Protein AF-A0A5B7AET0-F1 (afdb_monomer_lite)

pLDDT: mean 77.49, std 19.87, range [36.09, 97.31]

Foldseek 3Di:
DDPVVVVVVQVVVQVVCVVVVHWDWDDDDQKIKTKHKLVPPDPVRQDDVNDIDIDIDIDGHDPVPPDDDPDDDPPDPPDPPDDDDDDDDDDDPPPPPDDDDPDPDDDPPDDDDD

Radius of gyration: 22.83 Å; chains: 1; bounding box: 31×53×62 Å

Sequence (114 aa):
SSDSERSENYAFLLGYIEMHDLVLRSYMDGVELLVLTSKLLHLDSQRWNEKYFLWGVFRRVKKDEAISKENRELTLFVCPSYVAHDSHDNGEDIEAVDMEIDMIGGEDVGRVDL

Secondary structure (DSSP, 8-state):
--HHHHHHHHHHHHHHHHHTT--EEEEETTEEEEEEEGGGS-GGGSEETTEE-EEEEEEEPPGGGSSS-S----------------------------------PPP-------

Organism: Davidia involucrata (NCBI:txid16924)

Structure (mmCIF, N/CA/C/O backbone):
data_AF-A0A5B7AET0-F1
#
_entry.id   AF-A0A5B7AET0-F1
#
loop_
_atom_site.group_PDB
_atom_site.id
_atom_site.type_symbol
_atom_site.label_atom_id
_atom_site.label_alt_id
_atom_site.label_comp_id
_atom_site.label_asym_id
_atom_site.label_entity_id
_atom_site.label_seq_id
_atom_site.pdbx_PDB_ins_code
_atom_site.Cartn_x
_atom_site.Cartn_y
_atom_site.Cartn_z
_atom_site.occupancy
_atom_site.B_iso_or_equiv
_atom_site.auth_seq_id
_atom_site.auth_comp_id
_atom_site.auth_asym_id
_atom_site.auth_atom_id
_atom_site.pdbx_PDB_model_num
ATOM 1 N N . SER A 1 1 ? 15.752 4.217 21.590 1.00 68.38 1 SER A N 1
ATOM 2 C CA . SER A 1 1 ? 14.382 4.134 21.067 1.00 68.38 1 SER A CA 1
ATOM 3 C C . SER A 1 1 ? 13.736 2.866 21.588 1.00 68.38 1 SER A C 1
ATOM 5 O O . SER A 1 1 ? 14.389 1.825 21.538 1.00 68.38 1 SER A O 1
ATOM 7 N N . SER A 1 2 ? 12.547 2.974 22.183 1.00 90.44 2 SER A N 1
ATOM 8 C CA . SER A 1 2 ? 11.800 1.836 22.742 1.00 90.44 2 SER A CA 1
ATOM 9 C C . SER A 1 2 ? 10.964 1.140 21.661 1.00 90.44 2 SER A C 1
ATOM 11 O O . SER A 1 2 ? 10.745 1.695 20.585 1.00 90.44 2 SER A O 1
ATOM 13 N N . ASP A 1 3 ? 10.493 -0.079 21.930 1.00 89.12 3 ASP A N 1
ATOM 14 C CA . ASP A 1 3 ? 9.660 -0.822 20.972 1.00 89.12 3 ASP A CA 1
ATOM 15 C C . ASP A 1 3 ? 8.306 -0.125 20.719 1.00 89.12 3 ASP A C 1
ATOM 17 O O . ASP A 1 3 ? 7.845 -0.037 19.582 1.00 89.12 3 ASP A O 1
ATOM 21 N N . SER A 1 4 ? 7.730 0.492 21.762 1.00 88.19 4 SER A N 1
ATOM 22 C CA . SER A 1 4 ? 6.511 1.315 21.654 1.00 88.19 4 SER A CA 1
ATOM 23 C C . SER A 1 4 ? 6.709 2.502 20.715 1.00 88.19 4 SER A C 1
ATOM 25 O O . SER A 1 4 ? 5.932 2.690 19.786 1.00 88.19 4 SER A O 1
ATOM 27 N N . GLU A 1 5 ? 7.798 3.254 20.894 1.00 91.25 5 GLU A N 1
ATOM 28 C CA . GLU A 1 5 ? 8.102 4.434 20.079 1.00 91.25 5 GLU A CA 1
ATOM 29 C C . GLU A 1 5 ? 8.266 4.063 18.595 1.00 91.25 5 GLU A C 1
ATOM 31 O O . GLU A 1 5 ? 7.768 4.755 17.708 1.00 91.25 5 GLU A O 1
ATOM 36 N N . ARG A 1 6 ? 8.926 2.935 18.299 1.00 90.38 6 ARG A N 1
ATOM 37 C CA . ARG A 1 6 ? 9.055 2.431 16.922 1.00 90.38 6 ARG A CA 1
ATOM 38 C C . ARG A 1 6 ? 7.706 2.041 16.327 1.00 90.38 6 ARG A C 1
ATOM 40 O O . ARG A 1 6 ? 7.446 2.372 15.172 1.00 90.38 6 ARG A O 1
ATOM 47 N N . SER A 1 7 ? 6.859 1.363 17.102 1.00 90.25 7 SER A N 1
ATOM 48 C CA . SER A 1 7 ? 5.512 0.978 16.672 1.00 90.25 7 SER A CA 1
ATOM 49 C C . SER A 1 7 ? 4.627 2.197 16.392 1.00 90.25 7 SER A C 1
ATOM 51 O O . SER A 1 7 ? 3.889 2.203 15.409 1.00 90.25 7 SER A O 1
ATOM 53 N N . GLU A 1 8 ? 4.706 3.234 17.224 1.00 94.25 8 GLU A N 1
ATOM 54 C CA . GLU A 1 8 ? 3.966 4.489 17.050 1.00 94.25 8 GLU A CA 1
ATOM 55 C C . GLU A 1 8 ? 4.427 5.242 15.799 1.00 94.25 8 GLU A C 1
ATOM 57 O O . GLU A 1 8 ? 3.605 5.616 14.961 1.00 94.25 8 GLU A O 1
ATOM 62 N N . ASN A 1 9 ? 5.742 5.382 15.612 1.00 95.69 9 ASN A N 1
ATOM 63 C CA . ASN A 1 9 ? 6.314 6.019 14.424 1.00 95.69 9 ASN A CA 1
ATOM 64 C C . ASN A 1 9 ? 5.950 5.269 13.138 1.00 95.69 9 ASN A C 1
ATOM 66 O O . ASN A 1 9 ? 5.647 5.883 12.115 1.00 95.69 9 ASN A O 1
ATOM 70 N N . TYR A 1 10 ? 5.952 3.938 13.189 1.00 95.25 10 TYR A N 1
ATOM 71 C CA . TYR A 1 10 ? 5.533 3.106 12.071 1.00 95.25 10 TYR A CA 1
ATOM 72 C C . TYR A 1 10 ? 4.049 3.298 11.737 1.00 95.25 10 TYR A C 1
ATOM 74 O O . TYR A 1 10 ? 3.702 3.486 10.571 1.00 95.25 10 TYR A O 1
ATOM 82 N N . ALA A 1 11 ? 3.176 3.287 12.748 1.00 94.81 11 ALA A N 1
ATOM 83 C CA . ALA A 1 11 ? 1.747 3.512 12.555 1.00 94.81 11 ALA A CA 1
ATOM 84 C C . ALA A 1 11 ? 1.472 4.905 11.969 1.00 94.81 11 ALA A C 1
ATOM 86 O O . ALA A 1 11 ? 0.659 5.034 11.052 1.00 94.81 11 ALA A O 1
ATOM 87 N N . PHE A 1 12 ? 2.193 5.924 12.445 1.00 96.44 12 PHE A N 1
ATOM 88 C CA . PHE A 1 12 ? 2.131 7.275 11.899 1.00 96.44 12 PHE A CA 1
ATOM 89 C C . PHE A 1 12 ? 2.552 7.312 10.427 1.00 96.44 12 PHE A C 1
ATOM 91 O O . PHE A 1 12 ? 1.813 7.837 9.599 1.00 96.44 12 PHE A O 1
ATOM 98 N N . LEU A 1 13 ? 3.696 6.714 10.080 1.00 96.50 13 LEU A N 1
ATOM 99 C CA . LEU A 1 13 ? 4.182 6.661 8.701 1.00 96.50 13 LEU A CA 1
ATOM 100 C C . LEU A 1 13 ? 3.185 5.957 7.772 1.00 96.50 13 LEU A C 1
ATOM 102 O O . LEU A 1 13 ? 2.876 6.469 6.699 1.00 96.50 13 LEU A O 1
ATOM 106 N N . LEU A 1 14 ? 2.670 4.798 8.186 1.00 96.44 14 LEU A N 1
ATOM 107 C CA . LEU A 1 14 ? 1.712 4.025 7.400 1.00 96.44 14 LEU A CA 1
ATOM 108 C C . LEU A 1 14 ? 0.425 4.825 7.145 1.00 96.44 14 LEU A C 1
ATOM 110 O O . LEU A 1 14 ? -0.038 4.883 6.006 1.00 96.44 14 LEU A O 1
ATOM 114 N N . GLY A 1 15 ? -0.109 5.482 8.180 1.00 96.00 15 GLY A N 1
ATOM 115 C CA . GLY A 1 15 ? -1.282 6.349 8.056 1.00 96.00 15 GLY A CA 1
ATOM 116 C C . GLY A 1 15 ? -1.022 7.591 7.202 1.00 96.00 15 GLY A C 1
ATOM 117 O O . GLY A 1 15 ? -1.882 7.982 6.420 1.00 96.00 15 GLY A O 1
ATOM 118 N N . TYR A 1 16 ? 0.171 8.182 7.297 1.00 96.81 16 TYR A N 1
ATOM 119 C CA . TYR A 1 16 ? 0.557 9.347 6.502 1.00 96.81 16 TYR A CA 1
ATOM 120 C C . TYR A 1 16 ? 0.637 9.021 5.007 1.00 96.81 16 TYR A C 1
ATOM 122 O O . TYR A 1 16 ? 0.107 9.765 4.184 1.00 96.81 16 TYR A O 1
ATOM 130 N N . ILE A 1 17 ? 1.255 7.888 4.654 1.00 96.50 17 ILE A N 1
ATOM 131 C CA . ILE A 1 17 ? 1.347 7.423 3.264 1.00 96.50 17 ILE A CA 1
ATOM 132 C C . ILE A 1 17 ? -0.050 7.184 2.686 1.00 96.50 17 ILE A C 1
ATOM 134 O O . ILE A 1 17 ? -0.336 7.621 1.576 1.00 96.50 17 ILE A O 1
ATOM 138 N N . GLU A 1 18 ? -0.926 6.525 3.445 1.00 93.62 18 GLU A N 1
ATOM 139 C CA . GLU A 1 18 ? -2.300 6.256 3.020 1.00 93.62 18 GLU A CA 1
ATOM 140 C C . GLU A 1 18 ? -3.127 7.535 2.851 1.00 93.62 18 GLU A C 1
ATOM 142 O O . GLU A 1 18 ? -3.777 7.717 1.827 1.00 93.62 18 GLU A O 1
ATOM 147 N N . MET A 1 19 ? -3.110 8.421 3.850 1.00 96.12 19 MET A N 1
ATOM 148 C CA . MET A 1 19 ? -3.939 9.628 3.869 1.00 96.12 19 MET A CA 1
ATOM 149 C C . MET A 1 19 ? -3.632 10.568 2.699 1.00 96.12 19 MET A C 1
ATOM 151 O O . MET A 1 19 ? -4.510 11.305 2.251 1.00 96.12 19 MET A O 1
ATOM 155 N N . HIS A 1 20 ? -2.388 10.557 2.229 1.00 95.81 20 HIS A N 1
ATOM 156 C CA . HIS A 1 20 ? -1.901 11.462 1.197 1.00 95.81 20 HIS A CA 1
ATOM 157 C C . HIS A 1 20 ? -1.653 10.788 -0.158 1.00 95.81 20 HIS A C 1
ATOM 159 O O . HIS A 1 20 ? -1.112 11.448 -1.040 1.00 95.81 20 HIS A O 1
ATOM 165 N N . ASP A 1 21 ? -2.039 9.517 -0.325 1.00 93.94 21 ASP A N 1
ATOM 166 C CA . ASP A 1 21 ? -1.805 8.735 -1.549 1.00 93.94 21 ASP A CA 1
ATOM 167 C C . ASP A 1 21 ? -0.335 8.796 -2.016 1.00 93.94 21 ASP A C 1
ATOM 169 O O . ASP A 1 21 ? -0.004 9.136 -3.152 1.00 93.94 21 ASP A O 1
ATOM 173 N N . LEU A 1 22 ? 0.583 8.543 -1.076 1.00 95.62 22 LEU A N 1
ATOM 174 C CA . LEU A 1 22 ? 2.024 8.621 -1.312 1.00 95.62 22 LEU A CA 1
ATOM 175 C C . LEU A 1 22 ? 2.632 7.241 -1.584 1.00 95.62 22 LEU A C 1
ATOM 177 O O . LEU A 1 22 ? 2.098 6.194 -1.225 1.00 95.62 22 LEU A O 1
ATOM 181 N N . VAL A 1 23 ? 3.833 7.252 -2.160 1.00 94.88 23 VAL A N 1
ATOM 182 C CA . VAL A 1 23 ? 4.710 6.084 -2.282 1.00 94.88 23 VAL A CA 1
ATOM 183 C C . VAL A 1 23 ? 6.105 6.466 -1.805 1.00 94.88 23 VAL A C 1
ATOM 185 O O . VAL A 1 23 ? 6.618 7.530 -2.161 1.00 94.88 23 VAL A O 1
ATOM 188 N N . LEU A 1 24 ? 6.743 5.610 -1.004 1.00 96.00 24 LEU A N 1
ATOM 189 C CA . LEU A 1 24 ? 8.164 5.787 -0.717 1.00 96.00 24 LEU A CA 1
ATOM 190 C C . LEU A 1 24 ? 8.958 5.187 -1.868 1.00 96.00 24 LEU A C 1
ATOM 192 O O . LEU A 1 24 ? 8.707 4.064 -2.302 1.00 96.00 24 LEU A O 1
ATOM 196 N N . ARG A 1 25 ? 9.933 5.942 -2.357 1.00 95.75 25 ARG A N 1
ATOM 197 C CA . ARG A 1 25 ? 10.695 5.593 -3.548 1.00 95.75 25 ARG A CA 1
ATOM 198 C C . ARG A 1 25 ? 12.181 5.733 -3.262 1.00 95.75 25 ARG A C 1
ATOM 200 O O . ARG A 1 25 ? 12.618 6.755 -2.741 1.00 95.75 25 ARG A O 1
ATOM 207 N N . SER A 1 26 ? 12.947 4.711 -3.618 1.00 94.31 26 SER A N 1
ATOM 208 C CA . SER A 1 26 ? 14.407 4.714 -3.546 1.00 94.31 26 SER A CA 1
ATOM 209 C C . SER A 1 26 ? 14.988 4.165 -4.841 1.00 94.31 26 SER A C 1
ATOM 211 O O . SER A 1 26 ? 14.377 3.320 -5.491 1.00 94.31 26 SER A O 1
ATOM 213 N N . TYR A 1 27 ? 16.163 4.647 -5.227 1.00 94.19 27 TYR A N 1
ATOM 214 C CA . TYR A 1 27 ? 16.855 4.210 -6.431 1.00 94.19 27 TYR A CA 1
ATOM 215 C C . TYR A 1 27 ? 18.314 3.907 -6.109 1.00 94.19 27 TYR A C 1
ATOM 217 O O . TYR A 1 27 ? 19.012 4.739 -5.529 1.00 94.19 27 TYR A O 1
ATOM 225 N N . MET A 1 28 ? 18.770 2.721 -6.501 1.00 89.50 28 MET A N 1
ATOM 226 C CA . MET A 1 28 ? 20.136 2.259 -6.297 1.00 89.50 28 MET A CA 1
ATOM 227 C C . MET A 1 28 ? 20.562 1.392 -7.483 1.00 89.50 28 MET A C 1
ATOM 229 O O . MET A 1 28 ? 19.904 0.410 -7.805 1.00 89.50 28 MET A O 1
ATOM 233 N N . ASP A 1 29 ? 21.660 1.778 -8.134 1.00 91.25 29 ASP A N 1
ATOM 234 C CA . ASP A 1 29 ? 22.324 1.016 -9.203 1.00 91.25 29 ASP A CA 1
ATOM 235 C C . ASP A 1 29 ? 21.395 0.471 -10.312 1.00 91.25 29 ASP A C 1
ATOM 237 O O . ASP A 1 29 ? 21.380 -0.713 -10.640 1.00 91.25 29 ASP A O 1
ATOM 241 N N . GLY A 1 30 ? 20.555 1.334 -10.894 1.00 89.62 30 GLY A N 1
ATOM 242 C CA . GLY A 1 30 ? 19.650 0.910 -11.972 1.00 89.62 30 GLY A CA 1
ATOM 243 C C . GLY A 1 30 ? 18.404 0.162 -11.499 1.00 89.62 30 GLY A C 1
ATOM 244 O O . GLY A 1 30 ? 17.601 -0.259 -12.333 1.00 89.62 30 GLY A O 1
ATOM 245 N N .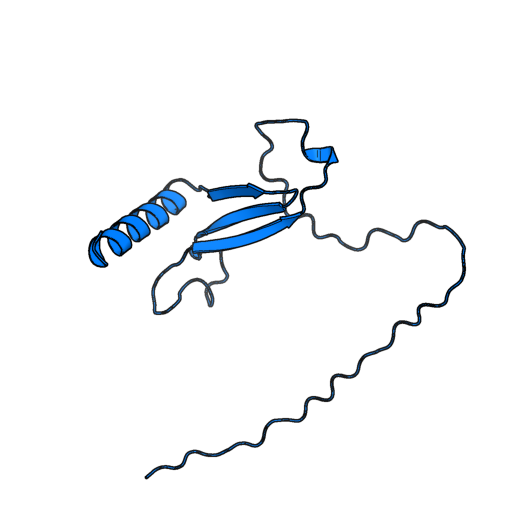 VAL A 1 31 ? 18.214 0.009 -10.189 1.00 92.19 31 VAL A N 1
ATOM 246 C CA . VAL A 1 31 ? 17.034 -0.611 -9.588 1.00 92.19 31 VAL A CA 1
ATOM 247 C C . VAL A 1 31 ? 16.283 0.422 -8.760 1.00 92.19 31 VAL A C 1
ATOM 249 O O . VAL A 1 31 ? 16.852 1.146 -7.947 1.00 92.19 31 VAL A O 1
ATOM 252 N N . GLU A 1 32 ? 14.976 0.481 -8.968 1.00 95.50 32 GLU A N 1
ATOM 253 C CA . GLU A 1 32 ? 14.055 1.280 -8.176 1.00 95.50 32 GLU A CA 1
ATOM 254 C C . GLU A 1 32 ? 13.273 0.384 -7.218 1.00 95.50 32 GLU A C 1
ATOM 256 O O . GLU A 1 32 ? 12.748 -0.655 -7.620 1.00 95.50 32 GLU A O 1
ATOM 261 N N . LEU A 1 33 ? 13.182 0.814 -5.963 1.00 96.00 33 LEU A N 1
ATOM 262 C CA . LEU A 1 33 ? 12.309 0.257 -4.941 1.00 96.00 33 LEU A CA 1
ATOM 263 C C . LEU A 1 33 ? 11.136 1.211 -4.720 1.00 96.00 33 LEU A C 1
ATOM 265 O O . LEU A 1 33 ? 11.338 2.377 -4.372 1.00 96.00 33 LEU A O 1
ATOM 269 N N . LEU A 1 34 ? 9.923 0.690 -4.870 1.00 96.06 34 LEU A N 1
ATOM 270 C CA . LEU A 1 34 ? 8.685 1.356 -4.477 1.00 96.06 34 LEU A CA 1
ATOM 271 C C . LEU A 1 34 ? 8.126 0.652 -3.243 1.00 96.06 34 LEU A C 1
ATOM 273 O O . LEU A 1 34 ? 7.965 -0.566 -3.269 1.00 96.06 34 LEU A O 1
ATOM 277 N N . VAL A 1 35 ? 7.824 1.401 -2.184 1.00 97.12 35 VAL A N 1
ATOM 278 C CA . VAL A 1 35 ? 7.210 0.890 -0.952 1.00 97.12 35 VAL A CA 1
ATOM 279 C C . VAL A 1 35 ? 5.854 1.556 -0.752 1.00 97.12 35 VAL A C 1
ATOM 281 O O . VAL A 1 35 ? 5.751 2.784 -0.705 1.00 97.12 35 VAL A O 1
ATOM 284 N N . LEU A 1 36 ? 4.823 0.725 -0.628 1.00 95.69 36 LEU A N 1
ATOM 285 C CA . LEU A 1 36 ? 3.418 1.095 -0.529 1.00 95.69 36 LEU A CA 1
ATOM 286 C C . LEU A 1 36 ? 2.776 0.466 0.712 1.00 95.69 36 LEU A C 1
ATOM 288 O O . LEU A 1 36 ? 3.346 -0.410 1.367 1.00 95.69 36 LEU A O 1
ATOM 292 N N . THR A 1 37 ? 1.554 0.890 1.025 1.00 97.31 37 THR A N 1
ATOM 293 C CA . THR A 1 37 ? 0.749 0.273 2.085 1.00 97.31 37 THR A CA 1
ATOM 294 C C . THR A 1 37 ? 0.073 -0.998 1.575 1.00 97.31 37 THR A C 1
ATOM 296 O O . THR A 1 37 ? -0.370 -1.081 0.426 1.00 97.31 37 THR A O 1
ATOM 299 N N . SER A 1 38 ? -0.056 -2.008 2.434 1.00 97.12 38 SER A N 1
ATOM 300 C CA . SER A 1 38 ? -0.699 -3.290 2.113 1.00 97.12 38 SER A CA 1
ATOM 301 C C . SER A 1 38 ? -2.186 -3.152 1.795 1.00 97.12 38 SER A C 1
ATOM 303 O O . SER A 1 38 ? -2.787 -4.086 1.283 1.00 97.12 38 SER A O 1
ATOM 305 N N . LYS A 1 39 ? -2.785 -1.979 2.025 1.00 95.00 39 LYS A N 1
ATOM 306 C CA . LYS A 1 39 ? -4.164 -1.664 1.631 1.00 95.00 39 LYS A CA 1
ATOM 307 C C . LYS A 1 39 ? -4.388 -1.684 0.119 1.00 95.00 39 LYS A C 1
ATOM 309 O O . LYS A 1 39 ? -5.523 -1.845 -0.309 1.00 95.00 39 LYS A O 1
ATOM 314 N N . LEU A 1 40 ? -3.324 -1.556 -0.674 1.00 93.62 40 LEU A N 1
ATOM 315 C CA . LEU A 1 40 ? -3.385 -1.693 -2.132 1.00 93.62 40 LEU A CA 1
ATOM 316 C C . LEU A 1 40 ? -3.341 -3.153 -2.612 1.00 93.62 40 LEU A C 1
ATOM 318 O O . LEU A 1 40 ? -3.528 -3.409 -3.798 1.00 93.62 40 LEU A O 1
ATOM 322 N N . LEU A 1 41 ? -3.079 -4.113 -1.719 1.00 94.88 41 LEU A N 1
ATOM 323 C CA . LEU A 1 41 ? -3.089 -5.534 -2.059 1.00 94.88 41 LEU A CA 1
ATOM 324 C C . LEU A 1 41 ? -4.522 -6.070 -2.174 1.00 94.88 41 LEU A C 1
ATOM 326 O O . LEU A 1 41 ? -5.485 -5.450 -1.711 1.00 94.88 41 LEU A O 1
ATOM 330 N N . HIS A 1 42 ? -4.647 -7.270 -2.751 1.00 95.88 42 HIS A N 1
ATOM 331 C CA . HIS A 1 42 ? -5.887 -8.044 -2.705 1.00 95.88 42 HIS A CA 1
ATOM 332 C C . HIS A 1 42 ? -6.370 -8.198 -1.257 1.00 95.88 42 HIS A C 1
ATOM 334 O O . HIS A 1 42 ? -5.543 -8.305 -0.349 1.00 95.88 42 HIS A O 1
ATOM 340 N N . LEU A 1 43 ? -7.691 -8.228 -1.046 1.00 95.06 43 LEU A N 1
ATOM 341 C CA . LEU A 1 43 ? -8.316 -8.189 0.283 1.00 95.06 43 LEU A CA 1
ATOM 342 C C . LEU A 1 43 ? -7.730 -9.239 1.244 1.00 95.06 43 LEU A C 1
ATOM 344 O O . LEU A 1 43 ? -7.408 -8.918 2.388 1.00 95.06 43 LEU A O 1
ATOM 348 N N . ASP A 1 44 ? -7.488 -10.447 0.736 1.00 96.06 44 ASP A N 1
ATOM 349 C CA . ASP A 1 44 ? -6.947 -11.582 1.498 1.00 96.06 44 ASP A CA 1
ATOM 350 C C . ASP A 1 44 ? -5.463 -11.437 1.879 1.00 96.06 44 ASP A C 1
ATOM 352 O O . ASP A 1 44 ? -4.931 -12.230 2.650 1.00 96.06 44 ASP A O 1
ATOM 356 N N . SER A 1 45 ? -4.768 -10.434 1.342 1.00 96.12 45 SER A N 1
ATOM 357 C CA . SER A 1 45 ? -3.333 -10.200 1.553 1.00 96.12 45 SER A CA 1
ATOM 358 C C . SER A 1 45 ? -3.031 -8.852 2.205 1.00 96.12 45 SER A C 1
ATOM 360 O O . SER A 1 45 ? -1.868 -8.528 2.438 1.00 96.12 45 SER A O 1
ATOM 362 N N . GLN A 1 46 ? -4.050 -8.048 2.525 1.00 96.81 46 GLN A N 1
ATOM 363 C CA . GLN A 1 46 ? -3.827 -6.711 3.084 1.00 96.81 46 GLN A CA 1
ATOM 364 C C . GLN A 1 46 ? -3.348 -6.734 4.532 1.00 96.81 46 GLN A C 1
ATOM 366 O O . GLN A 1 46 ? -2.778 -5.749 5.005 1.00 96.81 46 GLN A O 1
ATOM 371 N N . ARG A 1 47 ? -3.624 -7.809 5.273 1.00 96.31 47 ARG A N 1
ATOM 372 C CA . ARG A 1 47 ? -3.373 -7.863 6.711 1.00 96.31 47 ARG A CA 1
ATOM 373 C C . ARG A 1 47 ? -2.516 -9.058 7.074 1.00 96.31 47 ARG A C 1
ATOM 375 O O . ARG A 1 47 ? -2.788 -10.178 6.666 1.00 96.31 47 ARG A O 1
ATOM 382 N N . TRP A 1 48 ? -1.529 -8.797 7.916 1.00 94.25 48 TRP A N 1
ATOM 383 C CA . TRP A 1 48 ? -0.742 -9.813 8.596 1.00 94.25 48 TRP A CA 1
ATOM 384 C C . TRP A 1 48 ? -0.973 -9.650 10.095 1.00 94.25 48 TRP A C 1
ATOM 386 O O . TRP A 1 48 ? -0.768 -8.559 10.630 1.00 94.25 48 TRP A O 1
ATOM 396 N N . ASN A 1 49 ? -1.430 -10.703 10.780 1.00 93.62 49 ASN A N 1
ATOM 397 C CA . ASN A 1 49 ? -1.835 -10.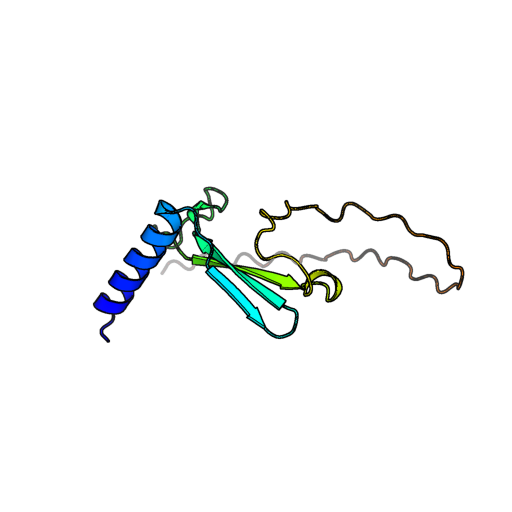640 12.193 1.00 93.62 49 ASN A CA 1
ATOM 398 C C . ASN A 1 49 ? -2.793 -9.467 12.475 1.00 93.62 49 ASN A C 1
ATOM 400 O O . ASN A 1 49 ? -2.553 -8.655 13.367 1.00 93.62 49 ASN A O 1
ATOM 404 N N . GLU A 1 50 ? -3.831 -9.338 11.642 1.00 93.38 50 GLU A N 1
ATOM 405 C CA . GLU A 1 50 ? -4.854 -8.279 11.692 1.00 93.38 50 GLU A CA 1
ATOM 406 C C . GLU A 1 50 ? -4.352 -6.841 11.455 1.00 93.38 50 GLU A C 1
ATOM 408 O O . GLU A 1 50 ? -5.162 -5.908 11.427 1.00 93.38 50 GLU A O 1
ATOM 413 N N . LYS A 1 51 ? -3.050 -6.647 11.213 1.00 94.00 51 LYS A N 1
ATOM 414 C CA . LYS A 1 51 ? -2.418 -5.340 11.005 1.00 94.00 51 LYS A CA 1
ATOM 415 C C . LYS A 1 51 ? -2.085 -5.101 9.539 1.00 94.00 51 LYS A C 1
ATOM 417 O O . LYS A 1 51 ? -1.644 -6.002 8.827 1.00 94.00 51 LYS A O 1
ATOM 422 N N . TYR A 1 52 ? -2.253 -3.856 9.107 1.00 96.44 52 TYR A N 1
ATOM 423 C CA . TYR A 1 52 ? -1.714 -3.392 7.832 1.00 96.44 52 TYR A CA 1
ATOM 424 C C . TYR A 1 52 ? -0.196 -3.250 7.917 1.00 96.44 52 TYR A C 1
ATOM 426 O O . TYR A 1 52 ? 0.357 -2.942 8.978 1.00 96.44 52 TYR A O 1
ATOM 434 N N . PHE A 1 53 ? 0.471 -3.467 6.790 1.00 96.50 53 PHE A N 1
ATOM 435 C CA . PHE A 1 53 ? 1.918 -3.433 6.703 1.00 96.50 53 PHE A CA 1
ATOM 436 C C . PHE A 1 53 ? 2.418 -2.671 5.472 1.00 96.50 53 PHE A C 1
ATOM 438 O O . PHE A 1 53 ? 1.646 -2.363 4.568 1.00 96.50 53 PHE A O 1
ATOM 445 N N . LEU A 1 54 ? 3.702 -2.322 5.442 1.00 96.94 54 LEU A N 1
ATOM 446 C CA . LEU A 1 54 ? 4.351 -1.814 4.237 1.00 96.94 54 LEU A CA 1
ATOM 447 C C . LEU A 1 54 ? 4.884 -2.984 3.409 1.00 96.94 54 LEU A C 1
ATOM 449 O O . LEU A 1 54 ? 5.494 -3.904 3.948 1.00 96.94 54 LEU A O 1
ATOM 453 N N . TRP A 1 55 ? 4.684 -2.926 2.100 1.00 96.94 55 TRP A N 1
ATOM 454 C CA . TRP A 1 55 ? 5.222 -3.881 1.132 1.00 96.94 55 TRP A CA 1
ATOM 455 C C . TRP A 1 55 ? 5.870 -3.115 -0.013 1.00 96.94 55 TRP A C 1
ATOM 457 O O . TRP A 1 55 ? 5.648 -1.916 -0.168 1.00 96.94 55 TRP A O 1
ATOM 467 N N . GLY A 1 56 ? 6.685 -3.784 -0.820 1.00 95.62 56 GLY A N 1
ATOM 468 C CA . GLY A 1 56 ? 7.343 -3.105 -1.921 1.00 95.62 56 GLY A CA 1
ATOM 469 C C . GLY A 1 56 ? 7.708 -4.011 -3.073 1.00 95.62 56 GLY A C 1
ATOM 470 O O . GLY A 1 56 ? 7.733 -5.235 -2.949 1.00 95.62 56 GLY A O 1
ATOM 471 N N . VAL A 1 57 ? 7.991 -3.371 -4.200 1.00 95.50 57 VAL A N 1
ATOM 472 C CA . VAL A 1 57 ? 8.409 -4.019 -5.440 1.00 95.50 57 VAL A CA 1
ATOM 473 C C . VAL A 1 57 ? 9.701 -3.392 -5.932 1.00 95.50 57 VAL A C 1
ATOM 475 O O . VAL A 1 57 ? 9.884 -2.173 -5.872 1.00 95.50 57 VAL A O 1
ATOM 478 N N . PHE A 1 58 ? 10.590 -4.241 -6.439 1.00 95.12 58 PHE A N 1
ATOM 479 C CA . PHE A 1 58 ? 11.783 -3.811 -7.150 1.00 95.12 58 PHE A CA 1
ATOM 480 C C . PHE A 1 58 ? 11.516 -3.856 -8.647 1.00 95.12 58 PHE A C 1
ATOM 482 O O . PHE A 1 58 ? 10.961 -4.831 -9.157 1.00 95.12 58 PHE A O 1
ATOM 489 N N . ARG A 1 59 ? 11.957 -2.829 -9.370 1.00 93.31 59 ARG A N 1
ATOM 490 C CA . ARG A 1 59 ? 11.973 -2.849 -10.832 1.00 93.31 59 ARG A CA 1
ATOM 491 C C . ARG A 1 59 ? 13.280 -2.302 -11.372 1.00 93.31 59 ARG A C 1
ATOM 493 O O . ARG A 1 59 ? 13.852 -1.360 -10.829 1.00 93.31 59 ARG A O 1
ATOM 500 N N . ARG A 1 60 ? 13.750 -2.894 -12.469 1.00 92.25 60 ARG A N 1
ATOM 501 C CA . ARG A 1 60 ? 14.917 -2.397 -13.196 1.00 92.25 60 ARG A CA 1
ATOM 502 C C . ARG A 1 60 ? 14.504 -1.181 -14.016 1.00 92.25 60 ARG A C 1
ATOM 504 O O . ARG A 1 60 ? 13.573 -1.267 -14.813 1.00 92.25 60 ARG A O 1
ATOM 511 N N . VAL A 1 61 ? 15.209 -0.073 -13.843 1.00 87.06 61 VAL A N 1
ATOM 512 C CA . VAL A 1 61 ? 15.006 1.142 -14.632 1.00 87.06 61 VAL A CA 1
ATOM 513 C C . VAL A 1 61 ? 15.932 1.067 -15.840 1.00 87.06 61 VAL A C 1
ATOM 515 O O . VAL A 1 61 ? 17.143 0.877 -15.699 1.00 87.06 61 VAL A O 1
ATOM 518 N N . LYS A 1 62 ? 15.376 1.166 -17.053 1.00 79.75 62 LYS A N 1
ATOM 519 C CA . LYS A 1 62 ? 16.199 1.207 -18.268 1.00 79.75 62 LYS A CA 1
ATOM 520 C C . LYS A 1 62 ? 16.959 2.534 -18.296 1.00 79.75 62 LYS A C 1
ATOM 522 O O . LYS A 1 62 ? 16.397 3.589 -18.017 1.00 79.75 62 LYS A O 1
ATOM 527 N N . LYS A 1 63 ? 18.249 2.480 -18.638 1.00 63.28 63 LYS A N 1
ATOM 528 C CA . LYS A 1 63 ? 19.171 3.630 -18.582 1.00 63.28 63 LYS A CA 1
ATOM 529 C C . LYS A 1 63 ? 18.733 4.801 -19.478 1.00 63.28 63 LYS A C 1
ATOM 531 O O . LYS A 1 63 ? 19.073 5.941 -19.180 1.00 63.28 63 LYS A O 1
ATOM 536 N N . ASP A 1 64 ? 17.912 4.529 -20.490 1.00 56.44 64 ASP A N 1
ATOM 537 C CA . ASP A 1 64 ? 17.360 5.538 -21.403 1.00 56.44 64 ASP A CA 1
ATOM 538 C C . ASP A 1 64 ? 16.237 6.392 -20.782 1.00 56.44 64 ASP A C 1
ATOM 540 O O . ASP A 1 64 ? 15.892 7.440 -21.320 1.00 56.44 64 ASP A O 1
ATOM 544 N N . GLU A 1 65 ? 15.697 6.003 -19.621 1.00 55.59 65 GLU A N 1
ATOM 545 C CA . GLU A 1 65 ? 14.716 6.798 -18.864 1.00 55.59 65 GLU A CA 1
ATOM 546 C C . GLU A 1 65 ? 15.346 7.632 -17.739 1.00 55.59 65 GLU A C 1
ATOM 548 O O . GLU A 1 65 ? 14.677 8.481 -17.150 1.00 55.59 65 GLU A O 1
ATOM 553 N N . ALA A 1 66 ? 16.641 7.453 -17.455 1.00 49.62 66 ALA A N 1
ATOM 554 C CA . ALA A 1 66 ? 17.320 8.165 -16.370 1.00 49.62 66 ALA A CA 1
ATOM 555 C C . ALA A 1 66 ? 17.585 9.652 -16.681 1.00 49.62 66 ALA A C 1
ATOM 557 O O . ALA A 1 66 ? 18.009 10.400 -15.802 1.00 49.62 66 ALA A O 1
ATOM 558 N N . ILE A 1 67 ? 17.325 10.101 -17.915 1.00 49.72 67 ILE A N 1
ATOM 559 C CA . ILE A 1 67 ? 17.507 11.494 -18.334 1.00 49.72 67 ILE A CA 1
ATOM 560 C C . ILE A 1 67 ? 16.252 11.970 -19.071 1.00 49.72 67 ILE A C 1
ATOM 562 O O . ILE A 1 67 ? 16.235 12.131 -20.286 1.00 49.72 67 ILE A O 1
ATOM 566 N N . SER A 1 68 ? 15.157 12.165 -18.341 1.00 48.44 68 SER A N 1
ATOM 567 C CA . SER A 1 68 ? 14.332 13.381 -18.427 1.00 48.44 68 SER A CA 1
ATOM 568 C C . SER A 1 68 ? 13.008 13.202 -17.678 1.00 48.44 68 SER A C 1
ATOM 570 O O . SER A 1 68 ? 12.279 12.234 -17.888 1.00 48.44 68 SER A O 1
ATOM 572 N N . LYS A 1 69 ? 12.670 14.247 -16.909 1.00 43.28 69 LYS A N 1
ATOM 573 C CA . LYS A 1 69 ? 11.357 14.575 -16.325 1.00 43.28 69 LYS A CA 1
ATOM 574 C C . LYS A 1 69 ? 11.108 14.045 -14.910 1.00 43.28 69 LYS A C 1
ATOM 576 O O . LYS A 1 69 ? 10.390 13.078 -14.678 1.00 43.28 69 LYS A O 1
ATOM 581 N N . GLU A 1 70 ? 11.611 14.820 -13.950 1.00 48.44 70 GLU A N 1
ATOM 582 C CA . GLU A 1 70 ? 10.761 15.344 -12.873 1.00 48.44 70 GLU A CA 1
ATOM 583 C C . GLU A 1 70 ? 9.348 15.601 -13.455 1.00 48.44 70 GLU A C 1
ATOM 585 O O . GLU A 1 70 ? 9.220 16.339 -14.432 1.00 48.44 70 GLU A O 1
ATOM 590 N N . ASN A 1 71 ? 8.318 14.927 -12.931 1.00 50.31 71 ASN A N 1
ATOM 591 C CA . ASN A 1 71 ? 6.922 14.909 -13.422 1.00 50.31 71 ASN A CA 1
ATOM 592 C C . ASN A 1 71 ? 6.582 13.972 -14.600 1.00 50.31 71 ASN A C 1
ATOM 594 O O . ASN A 1 71 ? 6.006 14.402 -15.600 1.00 50.31 71 ASN A O 1
ATOM 598 N N . ARG A 1 72 ? 6.826 12.664 -14.475 1.00 46.75 72 ARG A N 1
ATOM 599 C CA . ARG A 1 72 ? 5.988 11.684 -15.183 1.00 46.75 72 ARG A CA 1
ATOM 600 C C . ARG A 1 72 ? 5.069 11.008 -14.180 1.00 46.75 72 ARG A C 1
ATOM 602 O O . ARG A 1 72 ? 5.524 10.229 -13.346 1.00 46.75 72 ARG A O 1
ATOM 609 N N . GLU A 1 73 ? 3.792 11.378 -14.267 1.00 48.00 73 GLU A N 1
ATOM 610 C CA . GLU A 1 73 ? 2.670 10.562 -13.819 1.00 48.00 73 GLU A CA 1
ATOM 611 C C . GLU A 1 73 ? 2.983 9.093 -14.073 1.00 48.00 73 GLU A C 1
ATOM 613 O O . GLU A 1 73 ? 3.490 8.738 -15.141 1.00 48.00 73 GLU A O 1
ATOM 618 N N . LEU A 1 74 ? 2.718 8.294 -13.041 1.00 45.22 74 LEU A N 1
ATOM 619 C CA . LEU A 1 74 ? 2.828 6.846 -12.981 1.00 45.22 74 LEU A CA 1
ATOM 620 C C . LEU A 1 74 ? 2.638 6.242 -14.373 1.00 45.22 74 LEU A C 1
ATOM 622 O O . LEU A 1 74 ? 1.512 6.118 -14.855 1.00 45.22 74 LEU A O 1
ATOM 626 N N . THR A 1 75 ? 3.747 5.896 -15.033 1.00 43.06 75 THR A N 1
ATOM 627 C CA . THR A 1 75 ? 3.704 5.112 -16.259 1.00 43.06 75 THR A CA 1
ATOM 628 C C . THR A 1 75 ? 3.079 3.783 -15.879 1.00 43.06 75 THR A C 1
ATOM 630 O O . THR A 1 75 ? 3.696 2.926 -15.243 1.00 43.06 75 THR A O 1
ATOM 633 N N . LEU A 1 76 ? 1.783 3.723 -16.180 1.00 43.47 76 LEU A N 1
ATOM 634 C CA . LEU A 1 76 ? 0.872 2.617 -15.992 1.00 43.47 76 LEU A CA 1
ATOM 635 C C . LEU A 1 76 ? 1.557 1.305 -16.343 1.00 43.47 76 LEU A C 1
ATOM 637 O O . LEU A 1 76 ? 2.311 1.225 -17.311 1.00 43.47 76 LEU A O 1
ATOM 641 N N . PHE A 1 77 ? 1.244 0.297 -15.534 1.00 50.09 77 PHE A N 1
ATOM 642 C CA . PHE A 1 77 ? 1.5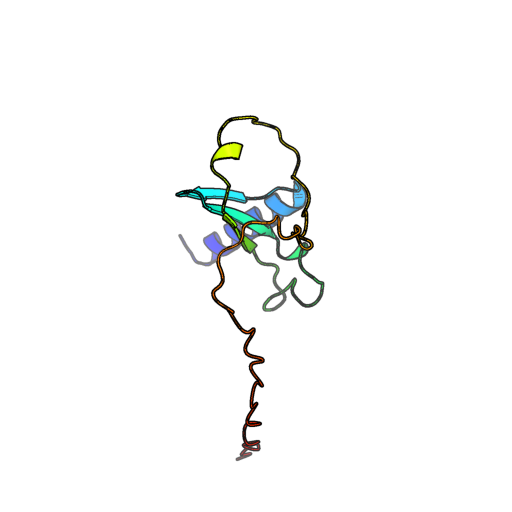37 -1.114 -15.726 1.00 50.09 77 PHE A CA 1
ATOM 643 C C . PHE A 1 77 ? 1.247 -1.556 -17.168 1.00 50.09 77 PHE A C 1
ATOM 645 O O . PHE A 1 77 ? 0.178 -2.078 -17.472 1.00 50.09 77 PHE A O 1
ATOM 652 N N . VAL A 1 78 ? 2.203 -1.364 -18.075 1.00 37.97 78 VAL A N 1
ATOM 653 C CA . VAL A 1 78 ? 2.197 -2.043 -19.364 1.00 37.97 78 VAL A CA 1
ATOM 654 C C . VAL A 1 78 ? 2.777 -3.418 -19.081 1.00 37.97 78 VAL A C 1
ATOM 656 O O . VAL A 1 78 ? 3.990 -3.584 -18.949 1.00 37.97 78 VAL A O 1
ATOM 659 N N . CYS A 1 79 ? 1.890 -4.401 -18.918 1.00 36.09 79 CYS A N 1
ATOM 660 C CA . CYS A 1 79 ? 2.267 -5.802 -19.023 1.00 36.09 79 CYS A CA 1
ATOM 661 C C . CYS A 1 79 ? 3.085 -5.964 -20.312 1.00 36.09 79 CYS A C 1
ATOM 663 O O . CYS A 1 79 ? 2.609 -5.532 -21.366 1.00 36.09 79 CYS A O 1
ATOM 665 N N . PRO A 1 80 ? 4.285 -6.567 -20.273 1.00 44.81 80 PRO A N 1
ATOM 666 C CA . PRO A 1 80 ? 4.980 -6.978 -21.481 1.00 44.81 80 PRO A CA 1
ATOM 667 C C . PRO A 1 80 ? 4.177 -8.125 -22.107 1.00 44.81 80 PRO A C 1
ATOM 669 O O . PRO A 1 80 ? 4.477 -9.300 -21.933 1.00 44.81 80 PRO A O 1
ATOM 672 N N . SER A 1 81 ? 3.082 -7.793 -22.782 1.00 48.22 81 SER A N 1
ATOM 673 C CA . SER A 1 81 ? 2.364 -8.722 -23.629 1.00 48.22 81 SER A CA 1
ATOM 674 C C . SER A 1 81 ? 3.238 -8.916 -24.869 1.00 48.22 81 SER A C 1
ATOM 676 O O . SER A 1 81 ? 3.301 -8.022 -25.710 1.00 48.22 81 SER A O 1
ATOM 678 N N . TYR A 1 82 ? 3.982 -10.029 -24.901 1.00 47.44 82 TYR A N 1
ATOM 679 C CA . TYR A 1 82 ? 4.528 -10.674 -26.105 1.00 47.44 82 TYR A CA 1
ATOM 680 C C . TYR A 1 82 ? 5.004 -9.695 -27.199 1.00 47.44 82 TYR A C 1
ATOM 682 O O . TYR A 1 82 ? 4.375 -9.535 -28.241 1.00 47.44 82 TYR A O 1
ATOM 690 N N . VAL A 1 83 ? 6.135 -9.016 -26.992 1.00 40.28 83 VAL A N 1
ATOM 691 C CA . VAL A 1 83 ? 6.742 -8.272 -28.106 1.00 40.28 83 VAL A CA 1
ATOM 692 C C . VAL A 1 83 ? 7.311 -9.286 -29.093 1.00 40.28 83 VAL A C 1
ATOM 694 O O . VAL A 1 83 ? 8.152 -10.109 -28.739 1.00 40.28 83 VAL A O 1
ATOM 697 N N . ALA A 1 84 ? 6.762 -9.220 -30.304 1.00 48.19 84 ALA A N 1
ATOM 698 C CA . ALA A 1 84 ? 7.031 -10.064 -31.451 1.00 48.19 84 ALA A CA 1
ATOM 699 C C . ALA A 1 84 ? 8.531 -10.233 -31.721 1.00 48.19 84 ALA A C 1
ATOM 701 O O . ALA A 1 84 ? 9.295 -9.267 -31.711 1.00 48.19 84 ALA A O 1
ATOM 702 N N . HIS A 1 85 ? 8.906 -11.482 -31.993 1.00 45.72 85 HIS A N 1
ATOM 703 C CA . HIS A 1 85 ? 10.201 -11.861 -32.535 1.00 45.72 85 HIS A CA 1
ATOM 704 C C . HIS A 1 85 ? 10.419 -11.131 -33.861 1.00 45.72 85 HIS A C 1
ATOM 706 O O . HIS A 1 85 ? 9.739 -11.416 -34.847 1.00 45.72 85 HIS A O 1
ATOM 712 N N . ASP A 1 86 ? 11.348 -10.178 -33.862 1.00 48.19 86 ASP A N 1
ATOM 713 C CA . ASP A 1 86 ? 11.880 -9.604 -35.087 1.00 48.19 86 ASP A CA 1
ATOM 714 C C . ASP A 1 86 ? 13.069 -10.445 -35.559 1.00 48.19 86 ASP A C 1
ATOM 716 O O . ASP A 1 86 ? 13.822 -11.021 -34.770 1.00 48.19 86 ASP A O 1
ATOM 720 N N . SER A 1 87 ? 13.161 -10.579 -36.871 1.00 60.03 87 SER A N 1
ATOM 721 C CA . SER A 1 87 ? 13.853 -11.671 -37.544 1.00 60.03 87 SER A CA 1
ATOM 722 C C . SER A 1 87 ? 15.358 -11.421 -37.578 1.00 60.03 87 SER A C 1
ATOM 724 O O . SER A 1 87 ? 15.813 -10.520 -38.281 1.00 60.03 87 SER A O 1
ATOM 726 N N . HIS A 1 88 ? 16.150 -12.253 -36.900 1.00 50.12 88 HIS A N 1
ATOM 727 C CA . HIS A 1 88 ? 17.531 -12.473 -37.314 1.00 50.12 88 HIS A CA 1
ATOM 728 C C . HIS A 1 88 ? 17.937 -13.931 -37.098 1.00 50.12 88 HIS A C 1
ATOM 730 O O . HIS A 1 88 ? 18.037 -14.420 -35.977 1.00 50.12 88 HIS A O 1
ATOM 736 N N . ASP A 1 89 ? 18.120 -14.593 -38.234 1.00 54.47 89 ASP A N 1
ATOM 737 C CA . ASP A 1 89 ? 18.631 -15.941 -38.429 1.00 54.47 89 ASP A CA 1
ATOM 738 C C . ASP A 1 89 ? 19.988 -16.125 -37.733 1.00 54.47 89 ASP A C 1
ATOM 740 O O . ASP A 1 89 ? 20.903 -15.321 -37.938 1.00 54.47 89 ASP A O 1
ATOM 744 N N . ASN A 1 90 ? 20.062 -17.145 -36.877 1.00 50.62 90 ASN A N 1
ATOM 745 C CA . ASN A 1 90 ? 21.221 -18.000 -36.629 1.00 50.62 90 ASN A CA 1
ATOM 746 C C . ASN A 1 90 ? 20.748 -19.156 -35.741 1.00 50.62 90 ASN A C 1
ATOM 748 O O . ASN A 1 90 ? 20.479 -18.980 -34.553 1.00 50.62 90 ASN A O 1
ATOM 752 N N . GLY A 1 91 ? 20.585 -20.320 -36.365 1.00 57.81 91 GLY A N 1
ATOM 753 C CA . GLY A 1 91 ? 20.063 -21.521 -35.734 1.00 57.81 91 GLY A CA 1
ATOM 754 C C . GLY A 1 91 ? 20.923 -22.019 -34.580 1.00 57.81 91 GLY A C 1
ATOM 755 O O . GLY A 1 91 ? 22.029 -22.501 -34.793 1.00 57.81 91 GLY A O 1
ATOM 756 N N . GLU A 1 92 ? 20.339 -21.993 -33.390 1.00 57.12 92 GLU A N 1
ATOM 757 C CA . GLU A 1 92 ? 20.477 -23.044 -32.390 1.00 57.12 92 GLU A CA 1
ATOM 758 C C . GLU A 1 92 ? 19.065 -23.274 -31.849 1.00 57.12 92 GLU A C 1
ATOM 760 O O . GLU A 1 92 ? 18.432 -22.364 -31.314 1.00 57.12 92 GLU A O 1
ATOM 765 N N . ASP A 1 93 ? 18.536 -24.462 -32.116 1.00 61.75 93 ASP A N 1
ATOM 766 C CA . ASP A 1 93 ? 17.195 -24.890 -31.736 1.00 61.75 93 ASP A CA 1
ATOM 767 C C . ASP A 1 93 ? 17.148 -24.987 -30.206 1.00 61.75 93 ASP A C 1
ATOM 769 O O . ASP A 1 93 ? 17.555 -25.987 -29.611 1.00 61.75 93 ASP A O 1
ATOM 773 N N . ILE A 1 94 ? 16.759 -23.900 -29.535 1.00 64.12 94 ILE A N 1
ATOM 774 C CA . ILE A 1 94 ? 16.469 -23.946 -28.103 1.00 64.12 94 ILE A CA 1
ATOM 775 C C . ILE A 1 94 ? 15.090 -24.583 -27.993 1.00 64.12 94 ILE A C 1
ATOM 777 O O . ILE A 1 94 ? 14.075 -23.892 -27.889 1.00 64.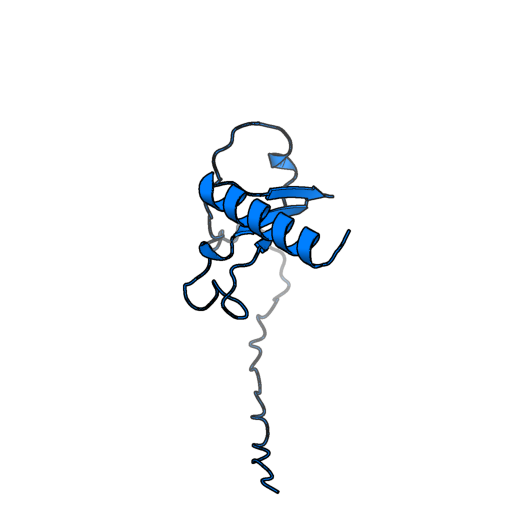12 94 ILE A O 1
ATOM 781 N N . GLU A 1 95 ? 15.063 -25.911 -28.074 1.00 66.56 95 GLU A N 1
ATOM 782 C CA . GLU A 1 95 ? 13.856 -26.672 -27.809 1.00 66.56 95 GLU A CA 1
ATOM 783 C C . GLU A 1 95 ? 13.354 -26.301 -26.413 1.00 66.56 95 GLU A C 1
ATOM 785 O O . GLU A 1 95 ? 14.059 -26.420 -25.406 1.00 66.56 95 GLU A O 1
ATOM 790 N N . ALA A 1 96 ? 12.130 -25.783 -26.366 1.00 68.44 96 ALA A N 1
ATOM 791 C CA . ALA A 1 96 ? 11.443 -25.530 -25.118 1.00 68.44 96 ALA A CA 1
ATOM 792 C C . ALA A 1 96 ? 11.194 -26.885 -24.448 1.00 68.44 96 ALA A C 1
ATOM 794 O O . ALA A 1 96 ? 10.304 -27.633 -24.846 1.00 68.44 96 ALA A O 1
ATOM 795 N N . VAL A 1 97 ? 12.018 -27.217 -23.457 1.00 69.81 97 VAL A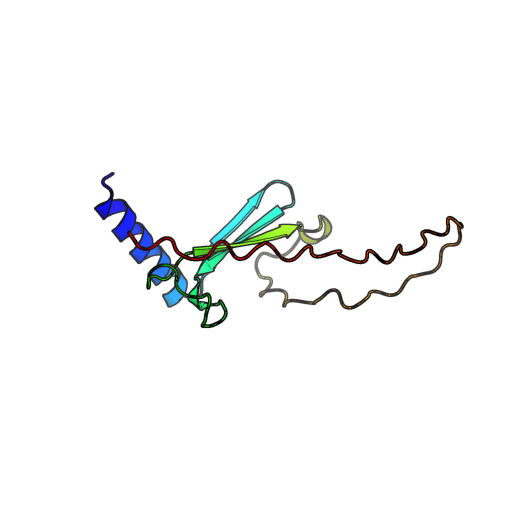 N 1
ATOM 796 C CA . VAL A 1 97 ? 11.860 -28.445 -22.681 1.00 69.81 97 VAL A CA 1
ATOM 797 C C . VAL A 1 97 ? 10.650 -28.262 -21.768 1.00 69.81 97 VAL A C 1
ATOM 799 O O . VAL A 1 97 ? 10.687 -27.453 -20.838 1.00 69.81 97 VAL A O 1
ATOM 802 N N . ASP A 1 98 ? 9.571 -28.985 -22.061 1.00 75.88 98 ASP A N 1
ATOM 803 C CA . ASP A 1 98 ? 8.395 -29.071 -21.200 1.00 75.88 98 ASP A CA 1
ATOM 804 C C . ASP A 1 98 ? 8.799 -29.767 -19.893 1.00 75.88 98 ASP A C 1
ATOM 806 O O . ASP A 1 98 ? 9.113 -30.958 -19.869 1.00 75.88 98 ASP A O 1
ATOM 810 N N . MET A 1 99 ? 8.913 -28.990 -18.816 1.00 79.75 99 MET A N 1
ATOM 811 C CA . MET A 1 99 ? 9.273 -29.513 -17.503 1.00 79.75 99 MET A CA 1
ATOM 812 C C . MET A 1 99 ? 8.000 -29.983 -16.799 1.00 79.75 99 MET A C 1
ATOM 814 O O . MET A 1 99 ? 7.313 -29.186 -16.157 1.00 79.75 99 MET A O 1
ATOM 818 N N . GLU A 1 100 ? 7.704 -31.280 -16.885 1.00 76.12 100 GLU A N 1
ATOM 819 C CA . GLU A 1 100 ? 6.712 -31.909 -16.012 1.00 76.12 100 GLU A CA 1
ATOM 820 C C . GLU A 1 100 ? 7.194 -31.810 -14.553 1.00 76.12 100 GLU A C 1
ATOM 822 O O . GLU A 1 100 ? 8.258 -32.304 -14.175 1.00 76.12 100 GLU A O 1
ATOM 827 N N . ILE A 1 101 ? 6.429 -31.101 -13.719 1.00 69.31 101 ILE A N 1
ATOM 828 C CA . ILE A 1 101 ? 6.674 -31.025 -12.279 1.00 69.31 101 ILE A CA 1
ATOM 829 C C . ILE A 1 101 ? 6.090 -32.296 -11.651 1.00 69.31 101 ILE A C 1
ATOM 831 O O . ILE A 1 101 ? 4.888 -32.359 -11.381 1.00 69.31 101 ILE A O 1
ATOM 835 N N . ASP A 1 102 ? 6.933 -33.288 -11.369 1.00 71.81 102 ASP A N 1
ATOM 8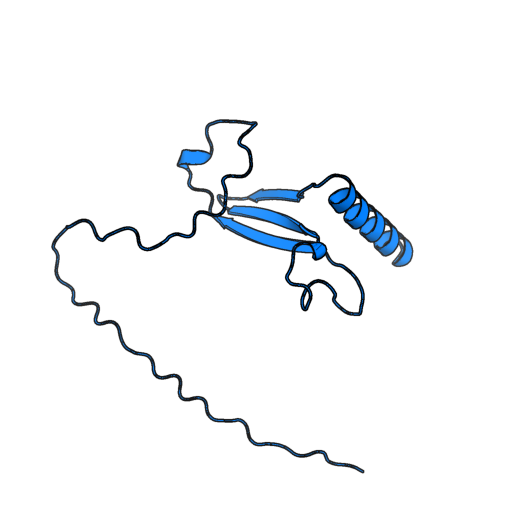36 C CA . ASP A 1 102 ? 6.548 -34.457 -10.571 1.00 71.81 102 ASP A CA 1
ATOM 837 C C . ASP A 1 102 ? 6.364 -34.051 -9.101 1.00 71.81 102 ASP A C 1
ATOM 839 O O . ASP A 1 102 ? 7.267 -34.146 -8.264 1.00 71.81 102 ASP A O 1
ATOM 843 N N . MET A 1 103 ? 5.171 -33.558 -8.766 1.00 76.69 103 MET A N 1
ATOM 844 C CA . MET A 1 103 ? 4.792 -33.324 -7.377 1.00 76.69 103 MET A CA 1
ATOM 845 C C . MET A 1 103 ? 4.621 -34.671 -6.669 1.00 76.69 103 MET A C 1
ATOM 847 O O . MET A 1 103 ? 3.565 -35.299 -6.752 1.00 76.69 103 MET A O 1
ATOM 851 N N . ILE A 1 104 ? 5.634 -35.103 -5.916 1.00 71.38 104 ILE A N 1
ATOM 852 C CA . ILE A 1 104 ? 5.433 -36.138 -4.900 1.00 71.38 104 ILE A CA 1
ATOM 853 C C . ILE A 1 104 ? 4.588 -35.508 -3.792 1.00 71.38 104 ILE A C 1
ATOM 855 O O . ILE A 1 104 ? 5.065 -34.663 -3.033 1.00 71.38 104 ILE A O 1
ATOM 859 N N . GLY A 1 105 ? 3.311 -35.890 -3.737 1.00 77.19 105 GLY A N 1
ATOM 860 C CA . GLY A 1 105 ? 2.418 -35.535 -2.641 1.00 77.19 105 GLY A CA 1
ATOM 861 C C . GLY A 1 105 ? 3.046 -35.978 -1.324 1.00 77.19 105 GLY A C 1
ATOM 862 O O . GLY A 1 105 ? 3.329 -37.161 -1.142 1.00 77.19 105 GLY A O 1
ATOM 863 N N . GLY A 1 106 ? 3.321 -35.017 -0.442 1.00 75.25 106 GLY A N 1
ATOM 864 C CA . GLY A 1 106 ? 3.847 -35.297 0.889 1.00 75.25 106 GLY A CA 1
ATOM 865 C C . GLY A 1 106 ? 2.936 -36.265 1.643 1.00 75.25 106 GLY A C 1
ATOM 866 O O . GLY A 1 106 ? 1.716 -36.245 1.479 1.00 75.25 106 GLY A O 1
ATOM 867 N N . GLU A 1 107 ? 3.541 -37.129 2.450 1.00 75.19 107 GLU A N 1
ATOM 868 C CA . GLU A 1 107 ? 2.818 -38.081 3.285 1.00 75.19 107 GLU A CA 1
ATOM 869 C C . GLU A 1 107 ? 2.074 -37.336 4.404 1.00 75.19 107 GLU A C 1
ATOM 871 O O . GLU A 1 107 ? 2.646 -36.479 5.085 1.00 75.19 107 GLU A O 1
ATOM 876 N N . ASP A 1 108 ? 0.788 -37.649 4.578 1.00 71.88 108 ASP A N 1
ATOM 877 C CA . ASP A 1 108 ? -0.050 -37.074 5.627 1.00 71.88 108 ASP A CA 1
ATOM 878 C C . ASP A 1 108 ? 0.360 -37.669 6.981 1.00 71.88 108 ASP A C 1
ATOM 880 O O . ASP A 1 108 ? -0.104 -38.730 7.402 1.00 71.88 108 ASP A O 1
ATOM 884 N N . VAL A 1 109 ? 1.295 -37.006 7.660 1.00 68.81 109 VAL A N 1
ATOM 885 C CA . VAL A 1 109 ? 1.681 -37.343 9.033 1.00 68.81 109 VAL A CA 1
ATOM 886 C C . VAL A 1 109 ? 0.602 -36.836 9.984 1.00 68.81 109 VAL A C 1
ATOM 888 O O . VAL A 1 109 ? 0.678 -35.743 10.546 1.00 68.81 109 VAL A O 1
ATOM 891 N N . GLY A 1 110 ? -0.439 -37.661 10.111 1.00 67.75 110 GLY A N 1
ATOM 892 C CA . GLY A 1 110 ? -1.584 -37.456 10.984 1.00 67.75 110 GLY A CA 1
ATOM 893 C C . GLY A 1 110 ? -1.207 -37.048 12.410 1.00 67.75 110 GLY A C 1
ATOM 894 O O . GLY A 1 110 ? -0.151 -37.388 12.947 1.00 67.75 110 GLY A O 1
ATOM 895 N N . ARG A 1 111 ? -2.115 -36.291 13.028 1.00 70.88 111 ARG A N 1
ATOM 896 C CA . ARG A 1 111 ? -1.986 -35.758 14.387 1.00 70.88 111 ARG A CA 1
ATOM 897 C C . ARG A 1 111 ? -1.720 -36.887 15.384 1.00 70.88 111 ARG A C 1
ATOM 899 O O . ARG A 1 111 ? -2.532 -37.799 15.517 1.00 70.88 111 ARG A O 1
ATOM 906 N N . VAL A 1 112 ? -0.627 -36.773 16.135 1.00 69.62 112 VAL A N 1
ATOM 907 C CA . VAL A 1 112 ? -0.497 -37.468 17.417 1.00 69.62 112 VAL A CA 1
ATOM 908 C C . VAL A 1 112 ? -1.213 -36.609 18.448 1.00 69.62 112 VAL A C 1
ATOM 910 O O . VAL A 1 112 ? -0.685 -35.595 18.899 1.00 69.62 112 VAL A O 1
ATOM 913 N N . ASP A 1 113 ? -2.438 -37.001 18.781 1.00 68.12 113 ASP A N 1
ATOM 914 C CA . ASP A 1 113 ? -3.028 -36.628 20.058 1.00 68.12 113 ASP A CA 1
ATOM 915 C C . ASP A 1 113 ? -2.407 -37.542 21.127 1.00 68.12 113 ASP A C 1
ATOM 917 O O . ASP A 1 113 ? -2.594 -38.760 21.068 1.00 68.12 113 ASP A O 1
ATOM 921 N N . LEU A 1 114 ? -1.648 -36.956 22.062 1.00 54.34 114 LEU A N 1
ATOM 922 C CA . LEU A 1 114 ? -1.450 -37.422 23.445 1.00 54.34 114 LEU A CA 1
ATOM 923 C C . LEU A 1 114 ? -0.766 -36.337 24.287 1.00 54.34 114 LEU A C 1
ATOM 925 O O . LEU A 1 114 ? 0.376 -35.954 23.952 1.00 54.34 114 LEU A O 1
#

InterPro domains:
  IPR049914 PHD finger-containing protein 1-3/5-6 [PTHR33304] (2-110)
  IPR056280 AIPP2-like, SPOC-like domain [PF23121] (3-58)